Protein AF-A0A535LZM4-F1 (afdb_monomer_lite)

Sequence (83 aa):
MLILDIAIVNVALPSMQRTLSLSAENIQWVVSGYALTFGGFLMLGGRLADVVGRRRIFVTGLVLFIAASMLGGFSQSGGMLIA

Secondary structure (DSSP, 8-state):
-HHHHHHHHHHHHHHHHHHH---HHHHHHHHHHHHHHHHHHHHHHHHHHHHH-HHHHHHHHHHHHHHHHHHHHT--SHHHHH-

Foldseek 3Di:
DVVVVLVVLVVCLVVCCVPQVDDPVVSVCVVVVVVVVCVVCVVVLVVCCVVVNVVVSVVVVVVVVVVLVVQCVPDPHPVSNVD

Radius of gyration: 14.74 Å; chains: 1; bounding box: 30×22×38 Å

Structure (mmCIF, N/CA/C/O backbone):
data_AF-A0A535LZM4-F1
#
_entry.id   AF-A0A535LZM4-F1
#
loop_
_atom_site.group_PDB
_atom_site.id
_atom_site.type_symbol
_atom_site.label_atom_id
_atom_site.label_alt_id
_atom_site.label_comp_id
_atom_site.label_asym_id
_atom_site.label_entity_id
_atom_site.label_seq_id
_atom_site.pdbx_PDB_ins_code
_atom_site.Cartn_x
_atom_site.Cartn_y
_atom_site.Cartn_z
_atom_site.occupancy
_atom_site.B_iso_or_equiv
_atom_site.auth_seq_id
_atom_site.auth_comp_id
_atom_site.auth_asym_id
_atom_site.auth_atom_id
_atom_site.pdbx_PDB_model_num
ATOM 1 N N . MET A 1 1 ? 5.680 -6.043 7.163 1.00 55.41 1 MET A N 1
ATOM 2 C CA . MET A 1 1 ? 5.593 -6.350 5.719 1.00 55.41 1 MET A CA 1
ATOM 3 C C . MET A 1 1 ? 6.023 -5.191 4.824 1.00 55.41 1 MET A C 1
ATOM 5 O O . MET A 1 1 ? 6.596 -5.479 3.794 1.00 55.41 1 MET A O 1
ATOM 9 N N . LEU A 1 2 ? 5.903 -3.921 5.237 1.00 59.19 2 LEU A N 1
ATOM 10 C CA . LEU A 1 2 ? 6.307 -2.753 4.428 1.00 59.19 2 LEU A CA 1
ATOM 11 C C . LEU A 1 2 ? 7.721 -2.813 3.810 1.00 59.19 2 LEU A C 1
ATOM 13 O O . LEU A 1 2 ? 7.905 -2.510 2.639 1.00 59.19 2 LEU A O 1
ATOM 17 N N . ILE A 1 3 ? 8.728 -3.217 4.592 1.00 56.03 3 ILE A N 1
ATOM 18 C CA . ILE A 1 3 ? 10.127 -3.282 4.124 1.00 56.03 3 ILE A CA 1
ATOM 19 C C . ILE A 1 3 ? 10.292 -4.323 3.005 1.00 56.03 3 ILE A C 1
ATOM 21 O O . ILE A 1 3 ? 11.084 -4.124 2.090 1.00 56.03 3 ILE A O 1
ATOM 25 N N . LEU A 1 4 ? 9.526 -5.414 3.069 1.00 60.22 4 LEU A N 1
ATOM 26 C CA . LEU A 1 4 ? 9.577 -6.501 2.094 1.00 60.22 4 LEU A CA 1
ATOM 27 C C . LEU A 1 4 ? 8.886 -6.080 0.787 1.00 60.22 4 LEU A C 1
ATOM 29 O O . LEU A 1 4 ? 9.437 -6.305 -0.284 1.00 60.22 4 LEU A O 1
ATOM 33 N N . ASP A 1 5 ? 7.761 -5.366 0.878 1.00 63.38 5 ASP A N 1
ATOM 34 C CA . ASP A 1 5 ? 7.036 -4.835 -0.285 1.00 63.38 5 ASP A CA 1
ATOM 35 C C . ASP A 1 5 ? 7.850 -3.761 -1.028 1.00 63.38 5 ASP A C 1
ATOM 37 O O . ASP A 1 5 ? 7.979 -3.800 -2.252 1.00 63.38 5 ASP A O 1
ATOM 41 N N . ILE A 1 6 ? 8.493 -2.849 -0.291 1.00 61.34 6 ILE A N 1
ATOM 42 C CA . ILE A 1 6 ? 9.396 -1.837 -0.866 1.00 61.34 6 ILE A CA 1
ATOM 43 C C . ILE A 1 6 ? 10.616 -2.500 -1.521 1.00 61.34 6 ILE A C 1
ATOM 45 O O . ILE A 1 6 ? 11.080 -2.049 -2.572 1.00 61.34 6 ILE A O 1
ATOM 49 N N . ALA A 1 7 ? 11.144 -3.574 -0.927 1.00 57.44 7 ALA A N 1
ATOM 50 C CA . ALA A 1 7 ? 12.260 -4.319 -1.500 1.00 57.44 7 ALA A CA 1
ATOM 51 C C . ALA A 1 7 ? 11.866 -5.028 -2.805 1.00 57.44 7 ALA A C 1
ATOM 53 O O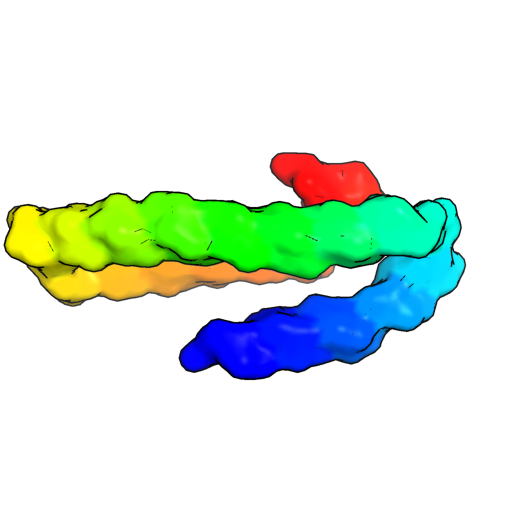 . ALA A 1 7 ? 12.625 -4.970 -3.769 1.00 57.44 7 ALA A O 1
ATOM 54 N N . ILE A 1 8 ? 10.673 -5.630 -2.875 1.00 63.28 8 ILE A N 1
ATOM 55 C CA . ILE A 1 8 ? 10.161 -6.281 -4.092 1.00 63.28 8 ILE A CA 1
ATOM 56 C C . ILE A 1 8 ? 10.040 -5.272 -5.239 1.00 63.28 8 ILE A C 1
ATOM 58 O O . ILE A 1 8 ? 10.521 -5.542 -6.340 1.00 63.28 8 ILE A O 1
ATOM 62 N N . VAL A 1 9 ? 9.467 -4.091 -4.981 1.00 64.38 9 VAL A N 1
ATOM 63 C CA . VAL A 1 9 ? 9.356 -3.028 -5.994 1.00 64.38 9 VAL A CA 1
ATOM 64 C C . VAL A 1 9 ? 10.742 -2.597 -6.471 1.00 64.38 9 VAL A C 1
ATOM 66 O O . VAL A 1 9 ? 10.980 -2.555 -7.674 1.00 64.38 9 VAL A O 1
ATOM 69 N N . ASN A 1 10 ? 11.690 -2.360 -5.558 1.00 62.72 10 ASN A N 1
ATOM 70 C CA . ASN A 1 10 ? 13.054 -1.966 -5.928 1.00 62.72 10 ASN A CA 1
ATOM 71 C C . ASN A 1 10 ? 13.805 -3.036 -6.733 1.00 62.72 10 ASN A C 1
ATOM 73 O O . ASN A 1 10 ? 14.565 -2.695 -7.637 1.00 62.72 10 ASN A O 1
ATOM 77 N N . VAL A 1 11 ? 13.574 -4.320 -6.452 1.00 64.31 11 VAL A N 1
ATOM 78 C CA . VAL A 1 11 ? 14.152 -5.434 -7.222 1.00 64.31 11 VAL A CA 1
ATOM 79 C C . VAL A 1 11 ? 13.518 -5.546 -8.614 1.00 64.31 11 VAL A C 1
ATOM 81 O O . VAL A 1 11 ? 14.205 -5.906 -9.569 1.00 64.31 11 VAL A O 1
ATOM 84 N N . ALA A 1 12 ? 12.235 -5.203 -8.753 1.00 64.38 12 ALA A N 1
ATOM 85 C CA . ALA A 1 12 ? 11.514 -5.219 -10.026 1.00 64.38 12 ALA A CA 1
ATOM 86 C C . ALA A 1 12 ? 11.712 -3.942 -10.870 1.00 64.38 12 ALA A C 1
ATOM 88 O O . ALA A 1 12 ? 11.484 -3.957 -12.077 1.00 64.38 12 ALA A O 1
ATOM 89 N N . LEU A 1 13 ? 12.166 -2.830 -10.286 1.00 65.75 13 LEU A N 1
ATOM 90 C CA . LEU A 1 13 ? 12.389 -1.567 -11.006 1.00 65.75 13 LEU A CA 1
ATOM 91 C C . LEU A 1 13 ? 13.302 -1.704 -12.245 1.00 65.75 13 LEU A C 1
ATOM 93 O O . LEU A 1 13 ? 12.905 -1.237 -13.314 1.00 65.75 13 LEU A O 1
ATOM 97 N N . PRO A 1 14 ? 14.465 -2.387 -12.189 1.00 62.78 14 PRO A N 1
ATOM 98 C CA . PRO A 1 14 ? 15.349 -2.540 -13.347 1.00 62.78 14 PRO A CA 1
ATOM 99 C C . PRO A 1 14 ? 14.781 -3.443 -14.449 1.00 62.78 14 PRO A C 1
ATOM 101 O O . PRO A 1 14 ? 15.209 -3.347 -15.603 1.00 62.78 14 PRO A O 1
ATOM 104 N N . SER A 1 15 ? 13.873 -4.371 -14.119 1.00 62.12 15 SER A N 1
ATOM 105 C CA . SER A 1 15 ? 13.172 -5.183 -15.121 1.00 62.12 15 SER A CA 1
ATOM 106 C C . SER A 1 15 ? 12.017 -4.396 -15.735 1.00 62.12 15 SER A C 1
ATOM 108 O O . SER A 1 15 ? 11.934 -4.338 -16.954 1.00 62.12 15 SER A O 1
ATOM 110 N N . MET A 1 16 ? 11.218 -3.673 -14.943 1.00 60.81 16 MET A N 1
ATOM 111 C CA . MET A 1 16 ? 10.173 -2.777 -15.457 1.00 60.81 16 MET A CA 1
ATOM 112 C C . MET A 1 16 ? 10.741 -1.692 -16.380 1.00 60.81 16 MET A C 1
ATOM 114 O O . MET A 1 16 ? 10.190 -1.444 -17.447 1.00 60.81 16 MET A O 1
ATOM 118 N N . GLN A 1 17 ? 11.882 -1.093 -16.032 1.00 61.62 17 GLN A N 1
ATOM 119 C CA . GLN A 1 17 ? 12.535 -0.081 -16.867 1.00 61.62 17 GLN A CA 1
ATOM 120 C C . GLN A 1 17 ? 12.966 -0.640 -18.232 1.00 61.62 17 GLN A C 1
ATOM 122 O O . GLN A 1 17 ? 12.795 0.022 -19.255 1.00 61.62 17 GLN A O 1
ATOM 127 N N . ARG A 1 18 ? 13.485 -1.876 -18.255 1.00 61.88 18 ARG A N 1
ATOM 128 C CA . ARG A 1 18 ? 13.940 -2.551 -19.480 1.00 61.88 18 ARG A CA 1
ATOM 129 C C . ARG A 1 18 ? 12.796 -3.109 -20.324 1.00 61.88 18 ARG A C 1
ATOM 131 O O . ARG A 1 18 ? 12.900 -3.087 -21.543 1.00 61.88 18 ARG A O 1
ATOM 138 N N . THR A 1 19 ? 11.731 -3.610 -19.700 1.00 57.59 19 THR A N 1
ATOM 139 C CA . THR A 1 19 ? 10.630 -4.292 -20.399 1.00 57.59 19 THR A CA 1
ATOM 140 C C . THR A 1 19 ? 9.507 -3.339 -20.818 1.00 57.59 19 THR A C 1
ATOM 142 O O . THR A 1 19 ? 8.864 -3.589 -21.831 1.00 57.59 19 THR A O 1
ATOM 145 N N . LEU A 1 20 ? 9.275 -2.241 -20.085 1.00 59.00 20 LEU A N 1
ATOM 146 C CA . LEU A 1 20 ? 8.216 -1.262 -20.388 1.00 59.00 20 LEU A CA 1
ATOM 147 C C . LEU A 1 20 ? 8.744 0.059 -20.970 1.00 59.00 20 LEU A C 1
ATOM 149 O O . LEU A 1 20 ? 7.940 0.939 -21.274 1.00 59.00 20 LEU A O 1
ATOM 153 N N . SER A 1 21 ? 10.062 0.236 -21.135 1.00 60.19 21 SER A N 1
ATOM 154 C CA . SER A 1 21 ? 10.662 1.499 -21.617 1.00 60.19 21 SER A CA 1
ATOM 155 C C . SER A 1 21 ? 10.175 2.734 -20.833 1.00 60.19 21 SER A C 1
ATOM 157 O O . SER A 1 21 ? 9.924 3.801 -21.391 1.00 60.19 21 SER A O 1
ATOM 159 N N . LEU A 1 22 ? 10.007 2.579 -19.516 1.00 59.44 22 LEU A N 1
ATOM 160 C CA . LEU A 1 22 ? 9.561 3.654 -18.630 1.00 59.44 22 LEU A CA 1
ATOM 161 C C . LEU A 1 22 ? 10.673 4.695 -18.449 1.00 59.44 22 LEU A C 1
ATOM 163 O O . LEU A 1 22 ? 11.826 4.350 -18.177 1.00 59.44 22 LEU A O 1
ATOM 167 N N . SER A 1 23 ? 10.314 5.976 -18.556 1.00 63.78 23 SER A N 1
ATOM 168 C CA . SER A 1 23 ? 11.211 7.083 -18.223 1.00 63.78 23 SER A CA 1
ATOM 169 C C . SER A 1 23 ? 11.581 7.052 -16.733 1.00 63.78 23 SER A C 1
ATOM 171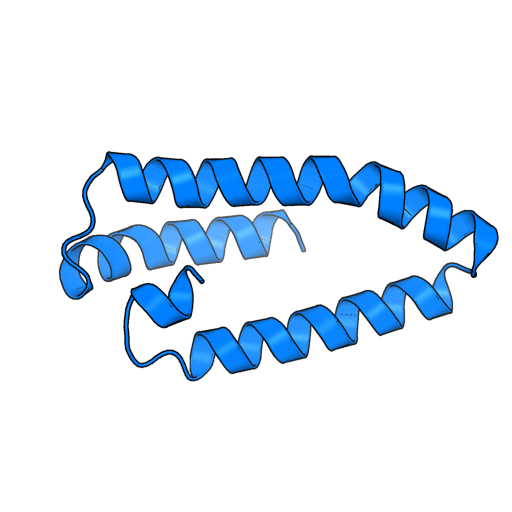 O O . SER A 1 23 ? 10.849 6.513 -15.898 1.00 63.78 23 SER A O 1
ATOM 173 N N . ALA A 1 24 ? 12.721 7.653 -16.378 1.00 66.06 24 ALA A N 1
ATOM 174 C CA . ALA A 1 24 ? 13.158 7.761 -14.982 1.00 66.06 24 ALA A CA 1
ATOM 175 C C . ALA A 1 24 ? 12.108 8.455 -14.086 1.00 66.06 24 ALA A C 1
ATOM 177 O O . ALA A 1 24 ? 11.957 8.105 -12.918 1.00 66.06 24 ALA A O 1
ATOM 178 N N . GLU A 1 25 ? 11.338 9.382 -14.659 1.00 70.25 25 GLU A N 1
ATOM 179 C CA . GLU A 1 25 ? 10.255 10.097 -13.984 1.00 70.25 25 GLU A CA 1
ATOM 180 C C . GLU A 1 25 ? 9.103 9.161 -13.579 1.00 70.25 25 GLU A C 1
ATOM 182 O O . GLU A 1 25 ? 8.629 9.211 -12.444 1.00 70.25 25 GLU A O 1
ATOM 187 N N . ASN A 1 26 ? 8.707 8.231 -14.455 1.00 66.75 26 ASN A N 1
ATOM 188 C CA . ASN A 1 26 ? 7.642 7.270 -14.156 1.00 66.75 26 ASN A CA 1
ATOM 189 C C . ASN A 1 26 ? 8.037 6.307 -13.029 1.00 66.75 26 ASN A C 1
ATOM 191 O O . ASN A 1 26 ? 7.214 5.963 -12.186 1.00 66.75 26 ASN A O 1
ATOM 195 N N . ILE A 1 27 ? 9.309 5.910 -12.967 1.00 67.12 27 ILE A N 1
ATOM 196 C CA . ILE A 1 27 ? 9.839 5.083 -11.873 1.00 67.12 27 ILE A CA 1
ATOM 197 C C . ILE A 1 27 ? 9.788 5.826 -10.536 1.00 67.12 27 ILE A C 1
ATOM 199 O O . ILE A 1 27 ? 9.404 5.250 -9.516 1.00 67.12 27 ILE A O 1
ATOM 203 N N . GLN A 1 28 ? 10.127 7.114 -10.535 1.00 69.56 28 GLN A N 1
ATOM 204 C CA . GLN A 1 28 ? 10.056 7.938 -9.333 1.00 69.56 28 GLN A CA 1
ATOM 205 C C . GLN A 1 28 ? 8.609 8.127 -8.853 1.00 69.56 28 GLN A C 1
ATOM 207 O O . GLN A 1 28 ? 8.356 8.119 -7.644 1.00 69.56 28 GLN A O 1
ATOM 212 N N . TRP A 1 29 ? 7.652 8.221 -9.779 1.00 75.25 29 TRP A N 1
ATOM 213 C CA . TRP A 1 29 ? 6.224 8.248 -9.461 1.00 75.25 29 TRP A CA 1
ATOM 214 C C . TRP A 1 29 ? 5.695 6.934 -8.888 1.00 75.25 29 TRP A C 1
ATOM 216 O O . TRP A 1 29 ? 4.843 6.987 -8.007 1.00 75.25 29 TRP A O 1
ATOM 226 N N . VAL A 1 30 ? 6.220 5.770 -9.285 1.00 70.00 30 VAL A N 1
ATOM 227 C CA . VAL A 1 30 ? 5.844 4.480 -8.668 1.00 70.00 30 VAL A CA 1
ATOM 228 C C . VAL A 1 30 ? 6.214 4.461 -7.182 1.00 70.00 30 VAL A C 1
ATOM 230 O O . VAL A 1 30 ? 5.390 4.125 -6.331 1.00 70.00 30 VAL A O 1
ATOM 233 N N . VAL A 1 31 ? 7.436 4.886 -6.847 1.00 72.50 31 VAL A N 1
ATOM 234 C CA . VAL A 1 31 ? 7.903 4.928 -5.451 1.00 72.50 31 VAL A CA 1
ATOM 235 C C . VAL A 1 31 ? 7.145 5.990 -4.649 1.00 72.50 31 VAL A C 1
ATOM 237 O O . VAL A 1 31 ? 6.681 5.728 -3.537 1.00 72.50 31 VAL A O 1
ATOM 240 N N . SER A 1 32 ? 6.979 7.184 -5.221 1.00 73.81 32 SER A N 1
ATOM 241 C CA . SER A 1 32 ? 6.297 8.304 -4.557 1.00 73.81 32 SER A CA 1
ATOM 242 C C . SER A 1 32 ? 4.799 8.039 -4.380 1.00 73.81 32 SER A C 1
ATOM 244 O O . SER A 1 32 ? 4.233 8.350 -3.333 1.00 73.81 32 SER A O 1
ATOM 246 N N . GLY A 1 33 ? 4.162 7.405 -5.367 1.00 76.00 33 GLY A N 1
ATOM 247 C CA . GLY A 1 33 ? 2.765 6.986 -5.333 1.00 76.00 33 GLY A CA 1
ATOM 248 C C . GLY A 1 33 ? 2.497 5.956 -4.241 1.00 76.00 33 GLY A C 1
ATOM 249 O O . GLY A 1 33 ? 1.519 6.104 -3.506 1.00 76.00 33 GLY A O 1
ATOM 250 N N . TYR A 1 34 ? 3.396 4.980 -4.059 1.00 71.62 34 TYR A N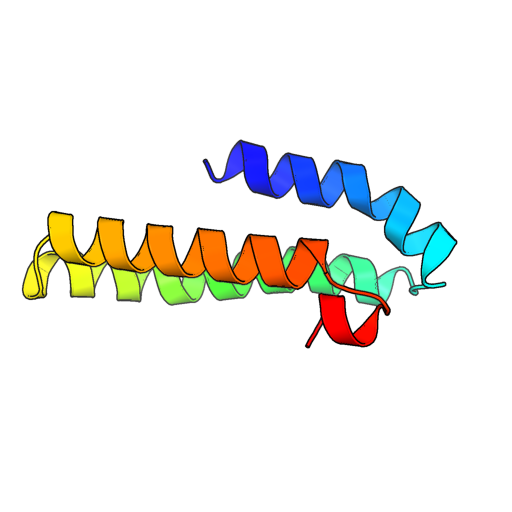 1
ATOM 251 C CA . TYR A 1 34 ? 3.320 4.025 -2.948 1.00 71.62 34 TYR A CA 1
ATOM 252 C C . TYR A 1 34 ? 3.399 4.732 -1.590 1.00 71.62 34 TYR A C 1
ATOM 254 O O . TYR A 1 34 ? 2.576 4.484 -0.712 1.00 71.62 34 TYR A O 1
ATOM 262 N N . ALA A 1 35 ? 4.349 5.655 -1.413 1.00 75.25 35 ALA A N 1
ATOM 263 C CA . ALA A 1 35 ? 4.495 6.393 -0.158 1.00 75.25 35 ALA A CA 1
ATOM 264 C C . ALA A 1 35 ? 3.267 7.269 0.156 1.00 75.25 35 ALA A C 1
ATOM 266 O O . ALA A 1 35 ? 2.808 7.298 1.299 1.00 75.25 35 ALA A O 1
ATOM 267 N N . LEU A 1 36 ? 2.710 7.946 -0.854 1.00 81.19 36 LEU A N 1
ATOM 268 C CA . LEU A 1 36 ? 1.517 8.789 -0.719 1.00 81.19 36 LEU A CA 1
ATOM 269 C C . LEU A 1 36 ? 0.268 7.979 -0.372 1.00 81.19 36 LEU A C 1
ATOM 271 O O . LEU A 1 36 ? -0.445 8.326 0.570 1.00 81.19 36 LEU A O 1
ATOM 275 N N . THR A 1 37 ? 0.006 6.892 -1.100 1.00 76.12 37 THR A N 1
ATOM 276 C CA . THR A 1 37 ? -1.132 6.010 -0.802 1.00 76.12 37 THR A CA 1
ATOM 277 C C . THR A 1 37 ? -0.967 5.357 0.561 1.00 76.12 37 THR A C 1
ATOM 279 O O . THR A 1 37 ? -1.901 5.386 1.359 1.00 76.12 37 THR A O 1
ATOM 282 N N . PHE A 1 38 ? 0.224 4.853 0.885 1.00 74.75 38 PHE A N 1
ATOM 283 C CA . PHE A 1 38 ? 0.488 4.278 2.196 1.00 74.75 38 PHE A CA 1
ATOM 284 C C . PHE A 1 38 ? 0.253 5.293 3.320 1.00 74.75 38 PHE A C 1
ATOM 286 O O . PHE A 1 38 ? -0.524 5.023 4.232 1.00 74.75 38 PHE A O 1
ATOM 293 N N . GLY A 1 39 ? 0.856 6.482 3.242 1.00 80.75 39 GLY A N 1
ATOM 294 C CA . GLY A 1 39 ? 0.691 7.529 4.251 1.00 80.75 39 GLY A CA 1
ATOM 295 C C . GLY A 1 39 ? -0.759 8.003 4.393 1.00 80.75 39 GLY A C 1
ATOM 296 O O . GLY A 1 39 ? -1.259 8.123 5.513 1.00 80.75 39 GLY A O 1
ATOM 2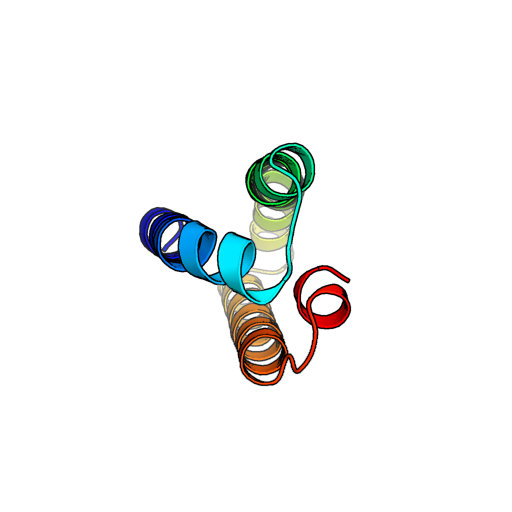97 N N . GLY A 1 40 ? -1.458 8.207 3.272 1.00 84.06 40 GLY A N 1
ATOM 298 C CA . GLY A 1 40 ? -2.857 8.642 3.258 1.00 84.06 40 GLY A CA 1
ATOM 299 C C . GLY A 1 40 ? -3.815 7.607 3.851 1.00 84.06 40 GLY A C 1
ATOM 300 O O . GLY A 1 40 ? -4.694 7.949 4.643 1.00 84.06 40 GLY A O 1
ATOM 301 N N . PHE A 1 41 ? -3.616 6.326 3.534 1.00 80.69 41 PHE A N 1
ATOM 302 C CA . PHE A 1 41 ? -4.442 5.246 4.069 1.00 80.69 41 PHE A CA 1
ATOM 303 C C . PHE A 1 41 ? -4.028 4.790 5.470 1.00 80.69 41 PHE A C 1
ATOM 305 O O . PHE A 1 41 ? -4.838 4.155 6.140 1.00 80.69 41 PHE A O 1
ATOM 312 N N . LEU A 1 42 ? -2.832 5.124 5.965 1.00 82.12 42 LEU A N 1
ATOM 313 C CA . LEU A 1 42 ? -2.378 4.697 7.292 1.00 82.12 42 LEU A CA 1
ATOM 314 C C . LEU A 1 42 ? -3.229 5.300 8.418 1.00 82.12 42 LEU A C 1
ATOM 316 O O . LEU A 1 42 ? -3.717 4.566 9.279 1.00 82.12 42 LEU A O 1
ATOM 320 N N . MET A 1 43 ? -3.470 6.616 8.393 1.00 82.81 43 MET A N 1
ATOM 321 C CA . MET A 1 43 ? -4.353 7.254 9.382 1.00 82.81 43 MET A CA 1
ATOM 322 C C . MET A 1 43 ? -5.805 6.783 9.243 1.00 82.81 43 MET A C 1
ATOM 324 O O . MET A 1 43 ? -6.492 6.562 10.242 1.00 82.81 43 MET A O 1
ATOM 328 N N . LEU A 1 44 ? -6.265 6.589 8.005 1.00 83.94 44 LEU A N 1
ATOM 329 C CA . LEU A 1 44 ? -7.632 6.172 7.694 1.00 83.94 44 LEU A CA 1
ATOM 330 C C . LEU A 1 44 ? -7.893 4.722 8.140 1.00 83.94 44 LEU A C 1
ATOM 332 O O . LEU A 1 44 ? -8.886 4.441 8.809 1.00 83.94 44 LEU A O 1
ATOM 336 N N . GLY A 1 45 ? -6.959 3.818 7.847 1.00 79.06 45 GLY A N 1
ATOM 337 C CA . GLY A 1 45 ? -6.974 2.416 8.257 1.00 79.06 45 GLY A CA 1
ATOM 338 C C . GLY A 1 45 ? -6.837 2.239 9.767 1.00 79.06 45 GLY A C 1
ATOM 339 O O . GLY A 1 45 ? -7.542 1.409 10.337 1.00 79.06 45 GLY A O 1
ATOM 340 N N . GLY A 1 46 ? -6.011 3.057 10.430 1.00 81.06 46 GLY A N 1
ATOM 341 C CA . GLY A 1 46 ? -5.910 3.087 11.892 1.00 81.06 46 GLY A CA 1
ATOM 342 C C . GLY A 1 46 ? -7.240 3.459 12.548 1.00 81.06 46 GLY A C 1
ATOM 343 O O . GLY A 1 46 ? -7.756 2.713 13.377 1.00 81.06 46 GLY A O 1
ATOM 344 N N . ARG A 1 47 ? -7.872 4.548 12.089 1.00 85.62 47 ARG A N 1
ATOM 345 C CA . ARG A 1 47 ? -9.166 4.979 12.632 1.00 85.62 47 ARG A CA 1
ATOM 346 C C . ARG A 1 47 ? -10.292 3.980 12.346 1.00 85.62 47 ARG A C 1
ATOM 348 O O . ARG A 1 47 ? -11.146 3.741 13.196 1.00 85.62 47 ARG A O 1
ATOM 355 N N . LEU A 1 48 ? -10.300 3.378 11.156 1.00 80.31 48 LEU A N 1
ATOM 356 C CA . LEU A 1 48 ? -11.241 2.312 10.815 1.00 80.31 48 LEU A CA 1
ATOM 357 C C . LEU A 1 48 ? -11.020 1.056 11.673 1.00 80.31 48 LEU A C 1
ATOM 359 O O . LEU A 1 48 ? -11.994 0.399 12.032 1.00 80.31 48 LEU A O 1
ATOM 363 N N . ALA A 1 49 ? -9.779 0.727 12.046 1.00 80.06 49 ALA A N 1
ATOM 364 C CA . ALA A 1 49 ? -9.477 -0.404 12.929 1.00 80.06 49 ALA A CA 1
ATOM 365 C C . ALA A 1 49 ? -9.996 -0.195 14.355 1.00 80.06 49 ALA A C 1
ATOM 367 O O . ALA A 1 49 ? -10.436 -1.165 14.981 1.00 80.06 49 ALA A O 1
ATOM 368 N N . ASP A 1 50 ? -10.001 1.049 14.830 1.00 82.50 50 ASP A N 1
ATOM 369 C CA . ASP A 1 50 ? -10.538 1.406 16.143 1.00 82.50 50 ASP A CA 1
ATOM 370 C C . ASP A 1 50 ? -12.073 1.335 16.183 1.00 82.50 50 ASP A C 1
ATOM 372 O O . ASP A 1 50 ? -12.636 0.866 17.169 1.00 82.50 50 ASP A O 1
ATOM 376 N N . VAL A 1 51 ? -12.756 1.736 15.101 1.00 88.56 51 VAL A N 1
ATOM 377 C CA . VAL A 1 51 ? -14.233 1.755 15.032 1.00 88.56 51 VAL A CA 1
ATOM 378 C C . VAL A 1 51 ? -14.828 0.401 14.621 1.00 88.56 51 VAL A C 1
ATOM 380 O O . VAL A 1 51 ? -15.816 -0.049 15.195 1.00 88.56 51 VAL A O 1
ATOM 383 N N . VAL A 1 52 ? -14.252 -0.259 13.613 1.00 85.44 52 VAL A N 1
ATOM 384 C CA . VAL A 1 52 ? -14.801 -1.486 12.994 1.00 85.44 52 VAL A CA 1
ATOM 385 C C . VAL A 1 52 ? -14.224 -2.760 13.629 1.00 85.44 52 VAL A C 1
ATOM 387 O O . VAL A 1 52 ? -14.768 -3.857 13.465 1.00 85.44 52 VAL A O 1
ATOM 390 N N . GLY A 1 53 ? -13.138 -2.620 14.390 1.00 85.38 53 GLY A N 1
ATOM 391 C CA . GLY A 1 53 ? -12.441 -3.704 15.064 1.00 85.38 53 GLY A CA 1
ATOM 392 C C . GLY A 1 53 ? -11.253 -4.232 14.259 1.00 85.38 53 GLY A C 1
ATOM 393 O O . GLY A 1 53 ? -11.352 -4.569 13.075 1.00 85.38 53 GLY A O 1
ATOM 394 N N . ARG A 1 54 ? -10.120 -4.382 14.954 1.00 83.81 54 ARG A N 1
ATOM 395 C CA . ARG A 1 54 ? -8.805 -4.746 14.392 1.00 83.81 54 ARG A CA 1
ATOM 396 C C . ARG A 1 54 ? -8.833 -6.001 13.515 1.00 83.81 54 ARG A C 1
ATOM 398 O O . ARG A 1 54 ? -8.226 -6.015 12.450 1.00 83.81 54 ARG A O 1
ATOM 405 N N . ARG A 1 55 ? -9.570 -7.044 13.927 1.00 84.00 55 ARG A N 1
ATOM 406 C CA . ARG A 1 55 ? -9.650 -8.318 13.186 1.00 84.00 55 ARG A CA 1
ATOM 407 C C . ARG A 1 55 ? -10.307 -8.154 11.816 1.00 84.00 55 ARG A C 1
ATOM 409 O O . ARG A 1 55 ? -9.835 -8.755 10.860 1.00 84.00 55 ARG A O 1
ATOM 416 N N . ARG A 1 56 ? -11.380 -7.360 11.714 1.00 84.31 56 ARG A N 1
ATOM 417 C CA . ARG A 1 56 ? -12.072 -7.143 10.435 1.00 84.31 56 ARG A CA 1
ATOM 418 C C . ARG A 1 56 ? -11.166 -6.388 9.479 1.00 84.31 56 ARG A C 1
ATOM 420 O O . ARG A 1 56 ? -10.902 -6.906 8.409 1.00 84.31 56 ARG A O 1
ATOM 427 N N . ILE A 1 57 ? -10.606 -5.258 9.911 1.00 86.56 57 ILE A N 1
ATOM 428 C CA . ILE A 1 57 ? -9.716 -4.438 9.077 1.00 86.56 57 ILE A CA 1
ATOM 429 C C . ILE A 1 57 ? -8.474 -5.201 8.617 1.00 86.56 57 ILE A C 1
ATOM 431 O O . ILE A 1 57 ? -8.097 -5.094 7.452 1.00 86.56 57 ILE A O 1
ATOM 435 N N . PHE A 1 58 ? -7.882 -6.026 9.485 1.00 80.25 58 PHE A N 1
ATOM 436 C CA . PHE A 1 58 ? -6.761 -6.879 9.096 1.00 80.25 58 PHE A CA 1
ATOM 437 C C . PHE A 1 58 ? -7.140 -7.861 7.978 1.00 80.25 58 PHE A C 1
ATOM 439 O O . PHE A 1 58 ? -6.425 -7.968 6.985 1.00 80.25 58 PHE A O 1
ATOM 446 N N . VAL A 1 59 ? -8.283 -8.544 8.104 1.00 88.31 59 VAL A N 1
ATOM 447 C CA . VAL A 1 59 ? -8.751 -9.494 7.084 1.00 88.31 59 VAL A CA 1
ATOM 448 C C . VAL A 1 59 ? -9.115 -8.776 5.784 1.00 88.31 59 VAL A C 1
ATOM 450 O O . VAL A 1 59 ? -8.744 -9.259 4.718 1.00 88.31 59 VAL A O 1
ATOM 453 N N . THR A 1 60 ? -9.775 -7.615 5.839 1.00 86.06 60 THR A N 1
ATOM 454 C CA . THR A 1 60 ? -10.099 -6.847 4.627 1.00 86.06 60 THR A CA 1
ATOM 455 C C . THR A 1 60 ? -8.834 -6.414 3.893 1.00 86.06 60 THR A C 1
ATOM 457 O O . THR A 1 60 ? -8.754 -6.583 2.680 1.00 86.06 60 THR A O 1
ATOM 460 N N . GLY A 1 61 ? -7.830 -5.910 4.622 1.00 82.00 61 GLY A N 1
ATOM 461 C CA . GLY A 1 61 ? -6.536 -5.529 4.054 1.00 82.00 61 GLY A CA 1
ATOM 462 C C . GLY A 1 61 ? -5.796 -6.716 3.438 1.00 82.00 61 GLY A C 1
ATOM 463 O O . GLY A 1 61 ? -5.246 -6.593 2.348 1.00 82.00 61 GLY A O 1
ATOM 464 N N . LEU A 1 62 ? -5.848 -7.884 4.084 1.00 84.19 62 LEU A N 1
ATOM 465 C CA . LEU A 1 62 ? -5.247 -9.112 3.565 1.00 84.19 62 LEU A CA 1
ATOM 466 C C . LEU A 1 62 ? -5.908 -9.571 2.257 1.00 84.19 62 LEU A C 1
ATOM 468 O O . LEU A 1 62 ? -5.212 -9.914 1.305 1.00 84.19 62 LEU A O 1
ATOM 472 N N . VAL A 1 63 ? -7.240 -9.554 2.186 1.00 87.50 63 VAL A N 1
ATOM 473 C CA . VAL A 1 63 ? -7.977 -9.922 0.965 1.00 87.50 63 VAL A CA 1
ATOM 474 C C . VAL A 1 63 ? -7.672 -8.945 -0.172 1.00 87.50 63 VAL A C 1
ATOM 476 O O . VAL A 1 63 ? -7.406 -9.379 -1.290 1.00 87.50 63 VAL A O 1
ATOM 479 N N . LEU A 1 64 ? -7.646 -7.640 0.119 1.00 85.06 64 LEU A N 1
ATOM 480 C CA . LEU A 1 64 ? -7.258 -6.599 -0.840 1.00 85.06 64 LEU A CA 1
ATOM 481 C C . LEU A 1 64 ? -5.835 -6.813 -1.365 1.00 85.06 64 LEU A C 1
ATOM 483 O O . LEU A 1 64 ? -5.609 -6.736 -2.569 1.00 85.06 64 LEU A O 1
ATOM 487 N N . PHE A 1 65 ? -4.894 -7.130 -0.476 1.00 76.94 65 PHE A N 1
ATOM 488 C CA . PHE A 1 65 ? -3.504 -7.395 -0.835 1.00 76.94 65 PHE A CA 1
ATOM 489 C C . PHE A 1 65 ? -3.361 -8.614 -1.751 1.00 76.94 65 PHE A C 1
ATOM 491 O O . PHE A 1 65 ? -2.646 -8.554 -2.750 1.00 76.94 65 PHE A O 1
ATOM 498 N N . ILE A 1 66 ? -4.061 -9.709 -1.443 1.00 80.06 66 ILE A N 1
ATOM 499 C CA . ILE A 1 66 ? -4.053 -10.922 -2.270 1.00 80.06 66 ILE A CA 1
ATOM 500 C C . ILE A 1 66 ? -4.648 -10.626 -3.652 1.00 80.06 66 ILE A C 1
ATOM 502 O O . ILE A 1 66 ? -4.059 -11.007 -4.661 1.00 80.06 66 ILE A O 1
ATOM 506 N N . ALA A 1 67 ? -5.774 -9.910 -3.709 1.00 81.50 67 ALA A N 1
ATOM 507 C CA . ALA A 1 67 ? -6.415 -9.538 -4.968 1.00 81.50 67 ALA A CA 1
ATOM 508 C C . ALA A 1 67 ? -5.509 -8.645 -5.831 1.00 81.50 67 ALA A C 1
ATOM 510 O O . ALA A 1 67 ? -5.308 -8.935 -7.008 1.00 81.50 67 ALA A O 1
ATOM 511 N N . ALA A 1 68 ? -4.904 -7.611 -5.239 1.00 74.50 68 ALA A N 1
ATOM 512 C CA . ALA A 1 68 ? -3.966 -6.729 -5.930 1.00 74.50 68 ALA A CA 1
ATOM 513 C C . ALA A 1 68 ? -2.714 -7.482 -6.410 1.00 74.50 68 ALA A C 1
ATOM 515 O O . ALA A 1 68 ? -2.269 -7.290 -7.538 1.00 74.50 68 ALA A O 1
ATOM 516 N N . SER A 1 69 ? -2.181 -8.392 -5.589 1.00 69.19 69 SER A N 1
ATOM 517 C CA . SER A 1 69 ? -1.025 -9.223 -5.950 1.00 69.19 69 SER A CA 1
ATOM 518 C C . SER A 1 69 ? -1.342 -10.183 -7.102 1.00 69.19 69 SER A C 1
ATOM 520 O O . SER A 1 69 ? -0.515 -10.356 -7.995 1.00 69.19 69 SER A O 1
ATOM 522 N N . MET A 1 70 ? -2.543 -10.775 -7.128 1.00 76.81 70 MET A N 1
ATOM 523 C CA . MET A 1 70 ? -3.000 -11.578 -8.268 1.00 76.81 70 MET A CA 1
ATOM 524 C C . MET A 1 70 ? -3.139 -10.724 -9.530 1.00 76.81 70 MET A C 1
ATOM 526 O O . MET A 1 70 ? -2.661 -11.136 -10.582 1.00 76.81 70 MET A O 1
ATOM 530 N N . LEU A 1 71 ? -3.734 -9.532 -9.436 1.00 73.12 71 LEU A N 1
ATOM 531 C CA . LEU A 1 71 ? -3.865 -8.617 -10.576 1.00 73.12 71 LEU A CA 1
ATOM 532 C C . LEU A 1 71 ? -2.497 -8.192 -11.131 1.00 73.12 71 LEU A C 1
ATOM 534 O O . LEU A 1 71 ? -2.293 -8.235 -12.341 1.00 73.12 71 LEU A O 1
ATOM 538 N N . GLY A 1 72 ? -1.533 -7.887 -10.257 1.00 68.25 72 GLY A N 1
ATOM 539 C CA . GLY A 1 72 ? -0.152 -7.602 -10.651 1.00 68.25 72 GLY A CA 1
ATOM 540 C C . GLY A 1 72 ? 0.536 -8.799 -11.317 1.00 68.25 72 GLY A C 1
ATOM 541 O O . GLY A 1 72 ? 1.188 -8.639 -12.349 1.00 68.25 72 GLY A O 1
ATOM 542 N N . GLY A 1 73 ? 0.336 -10.009 -10.784 1.00 67.00 73 GLY A N 1
ATOM 543 C CA . GLY A 1 73 ? 0.865 -11.253 -11.355 1.00 67.00 73 GLY A CA 1
ATOM 544 C C . GLY A 1 73 ? 0.277 -11.623 -12.723 1.00 67.00 73 GLY A C 1
ATOM 545 O O . GLY A 1 73 ? 0.958 -12.255 -13.525 1.00 67.00 73 GLY A O 1
ATOM 546 N N . PHE A 1 74 ? -0.957 -11.199 -13.013 1.00 67.81 74 PHE A N 1
ATOM 547 C CA . PHE A 1 74 ? -1.614 -11.363 -14.315 1.00 67.81 74 PHE A CA 1
ATOM 548 C C . PHE A 1 74 ? -1.384 -10.190 -15.281 1.00 67.81 74 PHE A C 1
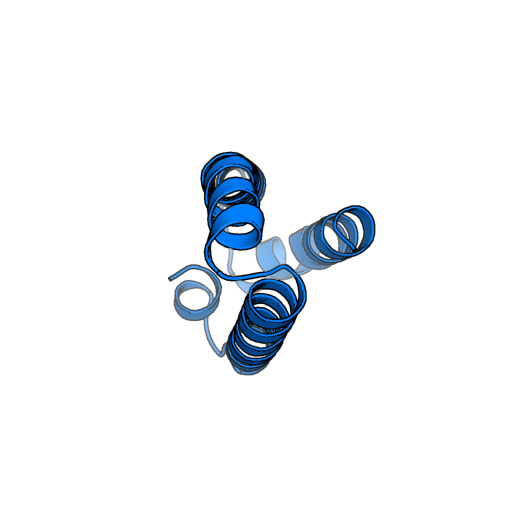ATOM 550 O O . PHE A 1 74 ? -1.904 -10.217 -16.399 1.00 67.81 74 PHE A O 1
ATOM 557 N N . SER A 1 75 ? -0.622 -9.165 -14.889 1.00 61.56 75 SER A N 1
ATOM 558 C CA . SER A 1 75 ? -0.437 -7.983 -15.731 1.00 61.56 75 SER A CA 1
ATOM 559 C C . SER A 1 75 ? 0.355 -8.322 -17.005 1.00 61.56 75 SER A C 1
ATOM 561 O O . SER A 1 75 ? 1.510 -8.743 -16.976 1.00 61.56 75 SER A O 1
ATOM 563 N N . GLN A 1 76 ? -0.297 -8.151 -18.158 1.00 57.72 76 GLN A N 1
ATOM 564 C CA . GLN A 1 76 ? 0.291 -8.386 -19.486 1.00 57.72 76 GLN A CA 1
ATOM 565 C C . GLN A 1 76 ? 0.836 -7.102 -20.139 1.00 57.72 76 GLN A C 1
ATOM 567 O O . G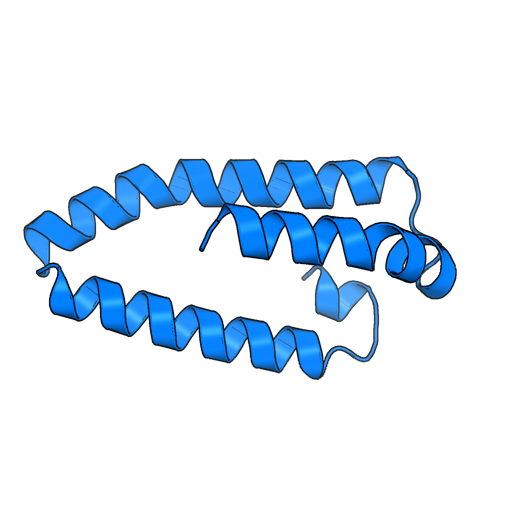LN A 1 76 ? 1.412 -7.158 -21.222 1.00 57.72 76 GLN A O 1
ATOM 572 N N . SER A 1 77 ? 0.661 -5.932 -19.512 1.00 54.22 77 SER A N 1
ATOM 573 C CA . SER A 1 77 ? 1.164 -4.649 -20.020 1.00 54.22 77 SER A CA 1
ATOM 574 C C . SER A 1 77 ? 1.445 -3.655 -18.891 1.00 54.22 77 SER A C 1
ATOM 576 O O . SER A 1 77 ? 0.852 -3.737 -17.816 1.00 54.22 77 SER A O 1
ATOM 578 N N . GLY A 1 78 ? 2.317 -2.674 -19.145 1.00 54.12 78 GLY A N 1
ATOM 579 C CA . GLY A 1 78 ? 2.689 -1.666 -18.150 1.00 54.12 78 GLY A CA 1
ATOM 580 C C . GLY A 1 78 ? 1.565 -0.745 -17.700 1.00 54.12 78 GLY A C 1
ATOM 581 O O . GLY A 1 78 ? 1.560 -0.322 -16.552 1.00 54.12 78 GLY A O 1
ATOM 582 N N . GLY A 1 79 ? 0.573 -0.502 -18.560 1.00 55.03 79 GLY A N 1
ATOM 583 C CA . GLY A 1 79 ? -0.639 0.211 -18.161 1.00 55.03 79 GLY A CA 1
ATOM 584 C C . GLY A 1 79 ? -1.450 -0.570 -17.127 1.00 55.03 79 GLY A C 1
ATOM 585 O O . GLY A 1 79 ? -1.950 0.021 -16.188 1.00 55.03 79 GLY A O 1
ATOM 586 N N . MET A 1 80 ? -1.505 -1.899 -17.240 1.00 53.81 80 MET A N 1
ATOM 587 C CA . MET A 1 80 ? -2.228 -2.780 -16.311 1.00 53.81 80 MET A CA 1
ATOM 588 C C . MET A 1 80 ? -1.503 -2.979 -14.970 1.00 53.81 80 MET A C 1
ATOM 590 O O . MET A 1 80 ? -2.105 -3.423 -14.001 1.00 53.81 80 MET A O 1
ATOM 594 N N . LEU A 1 81 ? -0.203 -2.682 -14.925 1.00 54.28 81 LEU A N 1
ATOM 595 C CA . LEU A 1 81 ? 0.592 -2.686 -13.697 1.00 54.28 81 LEU A CA 1
ATOM 596 C C . LEU A 1 81 ? 0.458 -1.359 -12.921 1.00 54.28 81 LEU A C 1
ATOM 598 O O . LEU A 1 81 ? 0.715 -1.325 -11.720 1.00 54.28 81 LEU A O 1
ATOM 602 N N . ILE A 1 82 ? 0.110 -0.270 -13.618 1.00 51.88 82 ILE A N 1
ATOM 603 C CA . ILE A 1 82 ? 0.114 1.104 -13.093 1.00 51.88 82 ILE A CA 1
ATOM 604 C C . ILE A 1 82 ? -1.309 1.647 -12.846 1.00 51.88 82 ILE A C 1
ATOM 606 O O . ILE A 1 82 ? -1.472 2.477 -11.952 1.00 51.88 82 ILE A O 1
ATOM 610 N N . ALA A 1 83 ? -2.313 1.215 -13.619 1.00 48.22 83 ALA A N 1
ATOM 611 C CA . ALA A 1 83 ? -3.717 1.643 -13.519 1.00 48.22 83 ALA A CA 1
ATOM 612 C C . ALA A 1 83 ? -4.533 0.773 -12.553 1.00 48.22 83 ALA A C 1
ATOM 614 O O . ALA A 1 83 ? -5.367 1.356 -11.825 1.00 48.22 83 ALA A O 1
#

pLDDT: mean 71.01, std 10.9, range [48.22, 88.56]